Protein AF-A0A916HU58-F1 (afdb_monomer)

Nearest PDB structures (foldseek):
  4l07-assembly1_A  TM=9.566E-01  e=1.665E-15  Pseudomonas putida S16
  4l08-assembly3_F  TM=9.577E-01  e=2.779E-15  Pseudomonas putida S16
  3uao-assembly1_A  TM=9.521E-01  e=2.452E-13  Bordetella bronchiseptica
  5gle-assembly1_B  TM=9.150E-01  e=1.070E-11  Vibrio anguillarum 775
  3txy-assembly1_A-2  TM=8.806E-01  e=6.855E-10  Burkholderia thailandensis E264

Mean predicted aligned error: 3.57 Å

Foldseek 3Di:
DVQLLLLLLLLLVLCVVLVHEAEAEFAEDQDCVFPVVVCVVPVVRVCRHVVHPNRDDDVSNPDDPRYHYWYDHAQAPPPPGCVLVVCVVVVPQADEFAEDALLTNRLRNLQVCVVSVHAYEYALSNHHDPDPVSSVVSQVVCCVPRHNYHHSVVSSVVSVVVSVVVVVVVVD

Radius of gyration: 16.42 Å; Cα contacts (8 Å, |Δi|>4): 246; chains: 1; bounding box: 49×31×44 Å

Solvent-accessible surface area (backbone atoms only — not comparable to full-atom values): 9546 Å² total; per-residue (Å²): 109,69,66,22,52,54,42,44,26,53,50,47,54,46,33,56,77,61,76,44,91,51,76,49,75,38,61,36,40,86,50,84,77,63,49,44,71,60,34,69,77,41,59,77,55,70,64,18,27,57,90,34,92,66,39,61,79,66,76,79,50,63,83,54,95,82,45,44,77,41,68,27,68,58,56,29,64,57,64,92,50,57,45,63,61,50,41,58,75,69,64,60,73,60,44,80,45,62,39,66,33,28,66,45,24,34,46,41,28,43,46,50,39,34,75,68,72,24,58,31,37,35,28,53,64,21,31,42,48,97,45,68,63,51,28,55,53,36,50,52,52,36,45,73,77,43,32,48,64,42,51,66,66,60,53,48,52,52,48,54,52,55,52,54,54,50,60,55,62,76,74,110

pLDDT: mean 95.02, std 7.08, range [55.56, 98.88]

Sequence (172 aa):
MDAEVAQIARLVDAFHAAARPVVFTINAYASPAEASVFRHKLPALDSLQWGGPWAELDPRLRPGEGDITLRKTVPSAFWNTGLRSMLRRWRVDSAVVCGFTTSGCVRASAVDALQNNLPVWVVGEACGDRDVEAHRYNLRDLALKTGEVVDTAAVIAALAHTRAKRRKLEKQ

Structure (mmCIF, N/CA/C/O backbone):
data_AF-A0A916HU58-F1
#
_entry.id   AF-A0A916HU58-F1
#
loop_
_atom_site.group_PDB
_atom_site.id
_atom_site.type_symbol
_atom_site.label_atom_id
_atom_site.label_alt_id
_atom_site.label_comp_id
_atom_site.label_asym_id
_atom_site.label_entity_id
_atom_site.label_seq_id
_atom_site.pdbx_PDB_ins_code
_atom_site.Cartn_x
_atom_site.Cartn_y
_atom_site.Cartn_z
_atom_site.occupancy
_atom_site.B_iso_or_equiv
_atom_site.auth_seq_id
_atom_site.auth_comp_id
_atom_site.auth_asym_id
_atom_site.auth_atom_id
_atom_site.pdbx_PDB_model_num
ATOM 1 N N . MET A 1 1 ? 8.640 -13.523 2.230 1.00 82.00 1 MET A N 1
ATOM 2 C CA . MET A 1 1 ? 7.459 -13.098 1.452 1.00 82.00 1 MET A CA 1
ATOM 3 C C . MET A 1 1 ? 6.206 -13.876 1.840 1.00 82.00 1 MET A C 1
ATOM 5 O O . MET A 1 1 ? 5.148 -13.263 1.875 1.00 82.00 1 MET A O 1
ATOM 9 N N . ASP A 1 2 ? 6.274 -15.174 2.177 1.00 93.81 2 ASP A N 1
ATOM 10 C CA . ASP A 1 2 ? 5.081 -15.918 2.633 1.00 93.81 2 ASP A CA 1
ATOM 11 C C . ASP A 1 2 ? 4.469 -15.386 3.933 1.00 93.81 2 ASP A C 1
ATOM 13 O O . ASP A 1 2 ? 3.246 -15.309 4.042 1.00 93.81 2 ASP A O 1
ATOM 17 N N . ALA A 1 3 ? 5.303 -14.995 4.901 1.00 96.19 3 ALA A N 1
ATOM 18 C CA . ALA A 1 3 ? 4.832 -14.431 6.163 1.00 96.19 3 ALA A CA 1
ATOM 19 C C . ALA A 1 3 ? 4.056 -13.127 5.929 1.00 96.19 3 ALA A C 1
ATOM 21 O O . ALA A 1 3 ? 2.955 -12.958 6.445 1.00 96.19 3 ALA A O 1
ATOM 22 N N . GLU A 1 4 ? 4.593 -12.247 5.087 1.00 98.06 4 GLU A N 1
ATOM 23 C CA . GLU A 1 4 ? 3.982 -10.970 4.745 1.00 98.06 4 GLU A CA 1
ATOM 24 C C . GLU A 1 4 ? 2.656 -11.173 4.000 1.00 98.06 4 GLU A C 1
ATOM 26 O O . GLU A 1 4 ? 1.652 -10.569 4.368 1.00 98.06 4 GLU A O 1
ATOM 31 N N . VAL A 1 5 ? 2.602 -12.079 3.013 1.00 98.06 5 VAL A N 1
ATOM 32 C CA . VAL A 1 5 ? 1.351 -12.405 2.301 1.00 98.06 5 VAL A CA 1
ATOM 33 C C . VAL A 1 5 ? 0.296 -12.982 3.249 1.00 98.06 5 VAL A C 1
ATOM 35 O O . VAL A 1 5 ? -0.877 -12.627 3.134 1.00 98.06 5 VAL A O 1
ATOM 38 N N . ALA A 1 6 ? 0.688 -13.809 4.223 1.00 98.12 6 ALA A N 1
ATOM 39 C CA . ALA A 1 6 ? -0.237 -14.311 5.237 1.00 98.12 6 ALA A CA 1
ATOM 40 C C . ALA A 1 6 ? -0.825 -13.177 6.097 1.00 98.12 6 ALA A C 1
ATOM 42 O O . ALA A 1 6 ? -2.020 -13.194 6.396 1.00 98.12 6 ALA A O 1
ATOM 43 N N . GLN A 1 7 ? -0.029 -12.163 6.454 1.00 98.56 7 GLN A N 1
ATOM 44 C CA . GLN A 1 7 ? -0.540 -10.985 7.164 1.00 98.56 7 GLN A CA 1
ATOM 45 C C . GLN A 1 7 ? -1.462 -10.133 6.284 1.00 98.56 7 GLN A C 1
ATOM 47 O O . GLN A 1 7 ? -2.512 -9.696 6.753 1.00 98.56 7 GLN A O 1
ATOM 52 N N . ILE A 1 8 ? -1.135 -9.954 4.998 1.00 98.69 8 ILE A N 1
ATOM 53 C CA . ILE A 1 8 ? -2.013 -9.252 4.049 1.00 98.69 8 ILE A CA 1
ATOM 54 C C . ILE A 1 8 ? -3.365 -9.971 3.949 1.00 98.69 8 ILE A C 1
ATOM 56 O O . ILE A 1 8 ? -4.398 -9.317 4.056 1.00 98.69 8 ILE A O 1
ATOM 60 N N . ALA A 1 9 ? -3.387 -11.301 3.823 1.00 98.31 9 ALA A N 1
ATOM 61 C CA . ALA A 1 9 ? -4.635 -12.067 3.777 1.00 98.31 9 ALA A CA 1
ATOM 62 C C . ALA A 1 9 ? -5.491 -11.859 5.043 1.00 98.31 9 ALA A C 1
ATOM 64 O O . ALA A 1 9 ? -6.688 -11.601 4.948 1.00 98.31 9 ALA A O 1
ATOM 65 N N . ARG A 1 10 ? -4.870 -11.852 6.232 1.00 98.19 10 ARG A N 1
ATOM 66 C CA . ARG A 1 10 ? -5.571 -11.547 7.495 1.00 98.19 10 ARG A CA 1
ATOM 67 C C . ARG A 1 10 ? -6.163 -10.136 7.520 1.00 98.19 10 ARG A C 1
ATOM 69 O O . ARG A 1 10 ? -7.245 -9.942 8.074 1.00 98.19 10 ARG A O 1
ATOM 76 N N . LEU A 1 11 ? -5.461 -9.150 6.958 1.00 98.38 11 LEU A N 1
ATOM 77 C CA . LEU A 1 11 ? -5.979 -7.787 6.824 1.00 98.38 11 LEU A CA 1
ATOM 78 C C . LEU A 1 11 ? -7.176 -7.746 5.872 1.00 98.38 11 LEU A C 1
ATOM 80 O O . LEU A 1 11 ? -8.184 -7.136 6.219 1.00 98.38 11 LEU A O 1
ATOM 84 N N . VAL A 1 12 ? -7.087 -8.410 4.716 1.00 98.19 12 VAL A N 1
ATOM 85 C CA . VAL A 1 12 ? -8.187 -8.504 3.744 1.00 98.19 12 VAL A CA 1
ATOM 86 C C . VAL A 1 12 ? -9.434 -9.087 4.412 1.00 98.19 12 VAL A C 1
ATOM 88 O O . VAL A 1 12 ? -10.471 -8.421 4.439 1.00 98.19 12 VAL A O 1
ATOM 91 N N . ASP A 1 13 ? -9.306 -10.242 5.074 1.00 97.25 13 ASP A N 1
ATOM 92 C CA . ASP A 1 13 ? -10.406 -10.891 5.800 1.00 97.25 13 ASP A CA 1
ATOM 93 C C . ASP A 1 13 ? -11.036 -9.956 6.848 1.00 97.25 13 ASP A C 1
ATOM 95 O O . ASP A 1 13 ? -12.261 -9.867 6.987 1.00 97.25 13 ASP A O 1
ATOM 99 N N . ALA A 1 14 ? -10.209 -9.216 7.593 1.00 97.12 14 ALA A N 1
ATOM 100 C CA . ALA A 1 14 ? -10.684 -8.290 8.615 1.00 97.12 14 ALA A CA 1
ATOM 101 C C . ALA A 1 14 ? -11.413 -7.072 8.025 1.00 97.12 14 ALA A C 1
ATOM 103 O O . ALA A 1 14 ? -12.433 -6.638 8.574 1.00 97.12 14 ALA A O 1
ATOM 104 N N . PHE A 1 15 ? -10.924 -6.527 6.909 1.00 97.00 15 PHE A N 1
ATOM 105 C CA . PHE A 1 15 ? -11.584 -5.437 6.192 1.00 97.00 15 PHE A CA 1
ATOM 106 C C . PHE A 1 15 ? -12.928 -5.889 5.615 1.00 97.00 15 PHE A C 1
ATOM 108 O O . PHE A 1 15 ? -13.933 -5.197 5.811 1.00 97.00 15 PHE A O 1
ATOM 115 N N . HIS A 1 16 ? -12.982 -7.076 5.006 1.00 95.75 16 HIS A N 1
ATOM 116 C CA . HIS A 1 16 ? -14.223 -7.685 4.520 1.00 95.75 16 HIS A CA 1
ATOM 117 C C . HIS A 1 16 ? -15.230 -7.898 5.651 1.00 95.75 16 HIS A C 1
ATOM 119 O O . HIS A 1 16 ? -16.373 -7.448 5.557 1.00 95.75 16 HIS A O 1
ATOM 125 N N . ALA A 1 17 ? -14.805 -8.481 6.777 1.00 94.50 17 ALA A N 1
ATOM 126 C CA . ALA A 1 17 ? -15.662 -8.693 7.946 1.00 94.50 17 ALA A CA 1
ATOM 127 C C . ALA A 1 17 ? -16.193 -7.381 8.561 1.00 94.50 17 ALA A C 1
ATOM 129 O O . ALA A 1 17 ? -17.239 -7.370 9.224 1.00 94.50 17 ALA A O 1
ATOM 130 N N . ALA A 1 18 ? -15.478 -6.272 8.354 1.00 94.00 18 ALA A N 1
ATOM 131 C CA . ALA A 1 18 ? -15.862 -4.931 8.778 1.00 94.00 18 ALA A CA 1
ATOM 132 C C . ALA A 1 18 ? -16.615 -4.127 7.697 1.00 94.00 18 ALA A C 1
ATOM 134 O O . ALA A 1 18 ? -16.931 -2.959 7.946 1.00 94.00 18 ALA A O 1
ATOM 135 N N . ALA A 1 19 ? -16.914 -4.734 6.540 1.00 93.12 19 ALA A N 1
ATOM 136 C CA . ALA A 1 19 ? -17.519 -4.091 5.372 1.00 93.12 19 ALA A CA 1
ATOM 137 C C . ALA A 1 19 ? -16.779 -2.804 4.959 1.00 93.12 19 ALA A C 1
ATOM 139 O O . ALA A 1 19 ? -17.384 -1.753 4.728 1.00 93.12 19 ALA A O 1
ATOM 140 N N . ARG A 1 20 ? -15.443 -2.868 4.944 1.00 94.44 20 ARG A N 1
ATOM 141 C CA . ARG A 1 20 ? -14.562 -1.774 4.526 1.00 94.44 20 ARG A CA 1
ATOM 142 C C . ARG A 1 20 ? -13.971 -2.064 3.149 1.00 94.44 20 ARG A C 1
ATOM 144 O O . ARG A 1 20 ? -13.693 -3.223 2.858 1.00 94.44 20 ARG A O 1
ATOM 151 N N . PRO A 1 21 ? -13.789 -1.030 2.309 1.00 95.88 21 PRO A N 1
ATOM 152 C CA . PRO A 1 21 ? -13.270 -1.223 0.964 1.00 95.88 21 PRO A CA 1
ATOM 153 C C . PRO A 1 21 ? -11.823 -1.721 1.007 1.00 95.88 21 PRO A C 1
ATOM 155 O O . PRO A 1 21 ? -11.013 -1.195 1.772 1.00 95.88 21 PRO A O 1
ATOM 158 N N . VAL A 1 22 ? -11.503 -2.686 0.145 1.00 98.06 22 VAL A N 1
ATOM 159 C CA . VAL A 1 22 ? -10.138 -3.150 -0.124 1.00 98.06 22 VAL A CA 1
ATOM 160 C C . VAL A 1 22 ? -9.801 -2.831 -1.578 1.00 98.06 22 VAL A C 1
ATOM 162 O O . VAL A 1 22 ? -10.604 -3.044 -2.489 1.00 98.06 22 VAL A O 1
ATOM 165 N N . VAL A 1 23 ? -8.607 -2.280 -1.794 1.00 98.38 23 VAL A N 1
ATOM 166 C CA . VAL A 1 23 ? -8.075 -2.020 -3.133 1.00 98.38 23 VAL A CA 1
ATOM 167 C C . VAL A 1 23 ? -6.738 -2.722 -3.275 1.00 98.38 23 VAL A C 1
ATOM 169 O O . VAL A 1 23 ? -5.784 -2.417 -2.561 1.00 98.38 23 VAL A O 1
ATOM 172 N N . PHE A 1 24 ? -6.662 -3.626 -4.240 1.00 98.44 24 PHE A N 1
ATOM 173 C CA . PHE A 1 24 ? -5.425 -4.241 -4.683 1.00 98.44 24 PHE A CA 1
ATOM 174 C C . PHE A 1 24 ? -4.802 -3.425 -5.807 1.00 98.44 24 PHE A C 1
ATOM 176 O O . PHE A 1 24 ? -5.492 -2.746 -6.572 1.00 98.44 24 PHE A O 1
ATOM 183 N N . THR A 1 25 ? -3.481 -3.520 -5.949 1.00 98.00 25 THR A N 1
ATOM 184 C CA . THR A 1 25 ? -2.793 -2.956 -7.110 1.00 98.00 25 THR A CA 1
ATOM 185 C C . THR A 1 25 ? -1.866 -3.971 -7.742 1.00 98.00 25 THR A C 1
ATOM 187 O O . THR A 1 25 ? -1.188 -4.717 -7.041 1.00 98.00 25 THR A O 1
ATOM 190 N N . ILE A 1 26 ? -1.816 -3.957 -9.069 1.00 97.19 26 ILE A N 1
ATOM 191 C CA . ILE A 1 26 ? -0.900 -4.759 -9.869 1.00 97.19 26 ILE A CA 1
ATOM 192 C C . ILE A 1 26 ? -0.082 -3.799 -10.713 1.00 97.19 26 ILE A C 1
ATOM 194 O O . ILE A 1 26 ? -0.621 -2.968 -11.447 1.00 97.19 26 ILE A O 1
ATOM 198 N N . ASN A 1 27 ? 1.237 -3.901 -10.600 1.00 96.88 27 ASN A N 1
ATOM 199 C CA . ASN A 1 27 ? 2.129 -3.150 -11.459 1.00 96.88 27 ASN A CA 1
ATOM 200 C C . ASN A 1 27 ? 2.316 -3.928 -12.766 1.00 96.88 27 ASN A C 1
ATOM 202 O O . ASN A 1 27 ? 2.873 -5.017 -12.717 1.00 96.88 27 ASN A O 1
ATOM 206 N N . ALA A 1 28 ? 1.836 -3.410 -13.899 1.00 97.38 28 ALA A N 1
ATOM 207 C CA . ALA A 1 28 ? 1.875 -4.146 -15.163 1.00 97.38 28 ALA A CA 1
ATOM 208 C C . ALA A 1 28 ? 1.880 -3.249 -16.408 1.00 97.38 28 ALA A C 1
ATOM 210 O O . ALA A 1 28 ? 1.265 -2.176 -16.433 1.00 97.38 28 ALA A O 1
ATOM 211 N N . TYR A 1 29 ? 2.524 -3.724 -17.472 1.00 97.69 29 TYR A N 1
ATOM 212 C CA . TYR A 1 29 ? 2.866 -2.951 -18.667 1.00 97.69 29 TYR A CA 1
ATOM 213 C C . TYR A 1 29 ? 2.279 -3.577 -19.932 1.00 97.69 29 TYR A C 1
ATOM 215 O O . TYR A 1 29 ? 2.497 -4.750 -20.219 1.00 97.69 29 TYR A O 1
ATOM 223 N N . ALA A 1 30 ? 1.531 -2.783 -20.689 1.00 96.38 30 ALA A N 1
ATOM 224 C CA . ALA A 1 30 ? 0.899 -3.163 -21.946 1.00 96.38 30 ALA A CA 1
ATOM 225 C C . ALA A 1 30 ? 1.756 -2.794 -23.167 1.00 96.38 30 ALA A C 1
ATOM 227 O O . ALA A 1 30 ? 1.518 -3.306 -24.257 1.00 96.38 30 ALA A O 1
ATOM 228 N N . SER A 1 31 ? 2.745 -1.903 -23.015 1.00 96.12 31 SER A N 1
ATOM 229 C CA . SER A 1 31 ? 3.666 -1.568 -24.106 1.00 96.12 31 SER A CA 1
ATOM 230 C C . SER A 1 31 ? 5.062 -1.149 -23.625 1.00 96.12 31 SER A C 1
ATOM 232 O O . SER A 1 31 ? 5.209 -0.652 -22.504 1.00 96.12 31 SER A O 1
ATOM 234 N N . PRO A 1 32 ? 6.091 -1.243 -24.493 1.00 92.94 32 PRO A N 1
ATOM 235 C CA . PRO A 1 32 ? 7.440 -0.762 -24.197 1.00 92.94 32 PRO A CA 1
ATOM 236 C C . PRO A 1 32 ? 7.549 0.745 -23.909 1.00 92.94 32 PRO A C 1
ATOM 238 O O . PRO A 1 32 ? 8.556 1.172 -23.347 1.00 92.94 32 PRO A O 1
ATOM 241 N N . ALA A 1 33 ? 6.545 1.553 -24.260 1.00 95.19 33 ALA A N 1
ATOM 242 C CA . ALA A 1 33 ? 6.554 2.992 -23.999 1.00 95.19 33 ALA A CA 1
ATOM 243 C C . ALA A 1 33 ? 6.176 3.340 -22.546 1.00 95.19 33 ALA A C 1
ATOM 245 O O . ALA A 1 33 ? 6.555 4.395 -22.037 1.00 95.19 33 ALA A O 1
ATOM 246 N N . GLU A 1 34 ? 5.448 2.465 -21.849 1.00 96.69 34 GLU A N 1
ATOM 247 C CA . GLU A 1 34 ? 4.965 2.759 -20.501 1.00 96.69 34 GLU A CA 1
ATOM 248 C C . GLU A 1 34 ? 6.089 2.696 -19.467 1.00 96.69 34 GLU A C 1
ATOM 250 O O . GLU A 1 34 ? 6.852 1.726 -19.405 1.00 96.69 34 GLU A O 1
ATOM 255 N N . ALA A 1 35 ? 6.158 3.743 -18.637 1.00 96.50 35 ALA A N 1
ATOM 256 C CA . ALA A 1 35 ? 7.132 3.909 -17.560 1.00 96.50 35 ALA A CA 1
ATOM 257 C C . ALA A 1 35 ? 8.581 3.606 -17.987 1.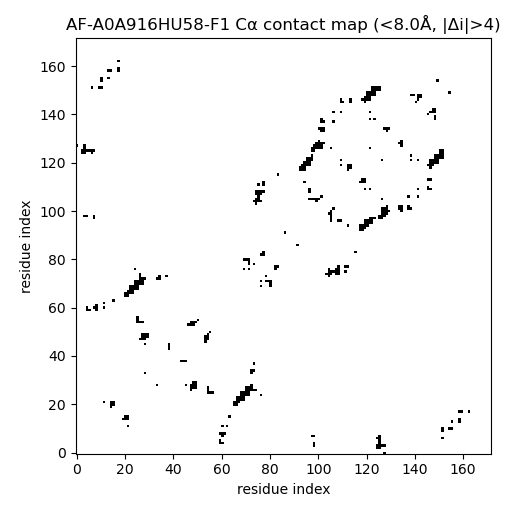00 96.50 35 ALA A C 1
ATOM 259 O O . ALA A 1 35 ? 9.349 3.035 -17.212 1.00 96.50 35 ALA A O 1
ATOM 260 N N . SER A 1 36 ? 8.956 3.988 -19.213 1.00 96.31 36 SER A N 1
ATOM 261 C CA . SER A 1 36 ? 10.257 3.669 -19.815 1.00 96.31 36 SER A CA 1
ATOM 262 C C . SER A 1 36 ? 11.440 4.050 -18.920 1.00 96.31 36 SER A C 1
ATOM 264 O O . SER A 1 36 ? 12.360 3.259 -18.759 1.00 96.31 36 SER A O 1
ATOM 266 N N . VAL A 1 37 ? 11.385 5.206 -18.251 1.00 97.50 37 VAL A N 1
ATOM 267 C CA . VAL A 1 37 ? 12.425 5.648 -17.303 1.00 97.50 37 VAL A CA 1
ATOM 268 C C . VAL A 1 37 ? 12.516 4.725 -16.083 1.00 97.50 37 VAL A C 1
ATOM 270 O O . VAL A 1 37 ? 13.610 4.345 -15.666 1.00 97.50 37 VAL A O 1
ATOM 273 N N . PHE A 1 38 ? 11.374 4.333 -15.513 1.00 97.19 38 PHE A N 1
ATOM 274 C CA . PHE A 1 38 ? 11.344 3.456 -14.34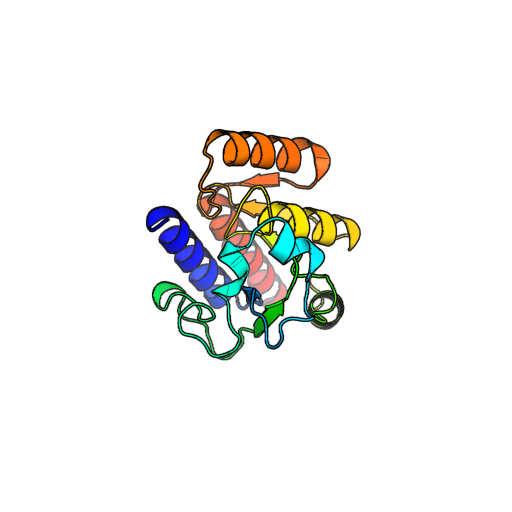2 1.00 97.19 38 PHE A CA 1
ATOM 275 C C . PHE A 1 38 ? 11.843 2.051 -14.691 1.00 97.19 38 PHE A C 1
ATOM 277 O O . PHE A 1 38 ? 12.669 1.495 -13.968 1.00 97.19 38 PHE A O 1
ATOM 284 N N . ARG A 1 39 ? 11.411 1.512 -15.837 1.00 96.94 39 ARG A N 1
ATOM 285 C CA . ARG A 1 39 ? 11.847 0.198 -16.324 1.00 96.94 39 ARG A CA 1
ATOM 286 C C . ARG A 1 39 ? 13.295 0.194 -16.800 1.00 96.94 39 ARG A C 1
ATOM 288 O O . ARG A 1 39 ? 13.997 -0.773 -16.554 1.00 96.94 39 ARG A O 1
ATOM 295 N N . HIS A 1 40 ? 13.805 1.300 -17.337 1.00 97.00 40 HIS A N 1
ATOM 296 C CA . HIS A 1 40 ? 15.236 1.441 -17.609 1.00 97.00 40 HIS A CA 1
ATOM 297 C C . HIS A 1 40 ? 16.070 1.354 -16.321 1.00 97.00 40 HIS A C 1
ATOM 299 O O . HIS A 1 40 ? 17.115 0.708 -16.297 1.00 97.00 40 HIS A O 1
ATOM 305 N N . LYS A 1 41 ? 15.597 1.963 -15.223 1.00 97.00 41 LYS A N 1
ATOM 306 C CA . LYS A 1 41 ? 16.279 1.879 -13.923 1.00 97.00 41 LYS A CA 1
ATOM 307 C C . LYS A 1 41 ? 16.142 0.503 -13.264 1.00 97.00 41 LYS A C 1
ATOM 309 O O . LYS A 1 41 ? 17.043 0.101 -12.528 1.00 97.00 41 LYS A O 1
ATOM 314 N N . LEU A 1 42 ? 15.035 -0.198 -13.503 1.00 95.31 42 LEU A N 1
ATOM 315 C CA . LEU A 1 42 ? 14.763 -1.527 -12.959 1.00 95.31 42 LEU A CA 1
ATOM 316 C C . LEU A 1 42 ? 14.229 -2.475 -14.056 1.00 95.31 42 LEU A C 1
ATOM 318 O O . LEU A 1 42 ? 13.025 -2.733 -14.097 1.00 95.31 42 LEU A O 1
ATOM 322 N N . PRO A 1 43 ? 15.109 -3.040 -14.909 1.00 95.12 43 PRO A N 1
ATOM 323 C CA . PRO A 1 43 ? 14.701 -3.845 -16.071 1.00 95.12 43 PRO A CA 1
ATOM 324 C C . PRO A 1 43 ? 13.892 -5.099 -15.733 1.00 95.12 43 PRO A C 1
ATOM 326 O O . PRO A 1 43 ? 13.117 -5.581 -16.549 1.00 95.12 43 PRO A O 1
ATOM 329 N N . ALA A 1 44 ? 13.996 -5.608 -14.500 1.00 94.12 44 ALA A N 1
ATOM 330 C CA . ALA A 1 44 ? 13.174 -6.725 -14.027 1.00 94.12 44 ALA A CA 1
ATOM 331 C C . ALA A 1 44 ? 11.658 -6.463 -14.164 1.00 94.12 44 ALA A C 1
ATOM 333 O O . ALA A 1 44 ? 10.879 -7.407 -14.284 1.00 94.12 44 ALA A O 1
ATOM 334 N N . LEU A 1 45 ? 11.237 -5.194 -14.187 1.00 96.00 45 LEU A N 1
ATOM 335 C CA . LEU A 1 45 ? 9.846 -4.794 -14.404 1.00 96.00 45 LEU A CA 1
ATOM 336 C C . LEU A 1 45 ? 9.311 -5.161 -15.797 1.00 96.00 45 LEU A C 1
ATOM 338 O O . LEU A 1 45 ? 8.097 -5.238 -15.959 1.00 96.00 45 LEU A O 1
ATOM 342 N N . ASP A 1 46 ? 10.177 -5.432 -16.777 1.00 94.81 46 ASP A N 1
ATOM 343 C CA . ASP A 1 46 ? 9.773 -5.849 -18.128 1.00 94.81 46 ASP A CA 1
ATOM 344 C C . ASP A 1 46 ? 9.072 -7.217 -18.143 1.00 94.81 46 ASP A C 1
ATOM 346 O O . ASP A 1 46 ? 8.326 -7.522 -19.073 1.00 94.81 46 ASP A O 1
ATOM 350 N N . SER A 1 47 ? 9.258 -8.020 -17.088 1.00 95.12 47 SER A N 1
ATOM 351 C CA . SER A 1 47 ? 8.542 -9.286 -16.881 1.00 95.12 47 SER A CA 1
ATOM 352 C C . SER A 1 47 ? 7.073 -9.104 -16.475 1.00 95.12 47 SER A C 1
ATOM 354 O O . SER A 1 47 ? 6.271 -10.024 -16.639 1.00 95.12 47 SER A O 1
ATOM 356 N N . LEU A 1 48 ? 6.694 -7.919 -15.982 1.00 96.38 48 LEU A N 1
ATOM 357 C CA . LEU A 1 48 ? 5.345 -7.607 -15.505 1.00 96.38 48 LEU A CA 1
ATOM 358 C C . LEU A 1 48 ? 4.437 -7.190 -16.669 1.00 96.38 48 LEU A C 1
ATOM 360 O O . LEU A 1 48 ? 3.912 -6.077 -16.718 1.00 96.38 48 LEU A O 1
ATOM 364 N N . GLN A 1 49 ? 4.291 -8.068 -17.656 1.00 96.12 49 GLN A N 1
ATOM 365 C CA . GLN A 1 49 ? 3.454 -7.817 -18.826 1.00 96.12 49 GLN A CA 1
ATOM 366 C C . GLN A 1 49 ? 1.970 -7.866 -18.453 1.00 96.12 49 GLN A C 1
ATOM 368 O O . GLN A 1 49 ? 1.539 -8.727 -17.688 1.00 96.12 49 GLN A O 1
ATOM 373 N N . TRP A 1 50 ? 1.172 -6.949 -18.996 1.00 95.12 50 TRP A N 1
ATOM 374 C CA . TRP A 1 50 ? -0.273 -6.944 -18.780 1.00 95.12 50 TRP A CA 1
ATOM 375 C C . TRP A 1 50 ? -0.916 -8.218 -19.341 1.00 95.12 50 TRP A C 1
ATOM 377 O O . TRP A 1 50 ? -0.728 -8.539 -20.512 1.00 95.12 50 TRP A O 1
ATOM 387 N N . GLY A 1 51 ? -1.665 -8.936 -18.497 1.00 90.88 51 GLY A N 1
ATOM 388 C CA . GLY A 1 51 ? -2.223 -10.254 -18.824 1.00 90.88 51 GLY A CA 1
ATOM 389 C C . GLY A 1 51 ? -1.206 -11.402 -18.783 1.00 90.88 51 GLY A C 1
ATOM 390 O O . GLY A 1 51 ? -1.547 -12.523 -19.147 1.00 90.88 51 GLY A O 1
ATOM 391 N N . GLY A 1 52 ? 0.036 -11.136 -18.370 1.00 92.69 52 GLY A N 1
ATOM 392 C CA . GLY A 1 52 ? 1.047 -12.161 -18.138 1.00 92.69 52 GLY A CA 1
ATOM 393 C C . GLY A 1 52 ? 0.937 -12.788 -16.742 1.00 92.69 52 GLY A C 1
ATOM 394 O O . GLY A 1 52 ? 0.346 -12.193 -15.840 1.00 92.69 52 GLY A O 1
ATOM 395 N N . PRO A 1 53 ? 1.588 -13.942 -16.516 1.00 92.00 53 PRO A N 1
ATOM 396 C CA . PRO A 1 53 ? 1.472 -14.708 -15.268 1.00 92.00 53 PRO A CA 1
ATOM 397 C C . PRO A 1 53 ? 2.028 -13.978 -14.034 1.00 92.00 53 PRO A C 1
ATOM 399 O O . PRO A 1 53 ? 1.700 -14.318 -12.904 1.00 92.00 53 PRO A O 1
ATOM 402 N N . TRP A 1 54 ? 2.873 -12.963 -14.235 1.00 91.94 54 TRP A N 1
ATOM 403 C CA . TRP A 1 54 ? 3.447 -12.143 -13.162 1.00 91.94 54 TRP A CA 1
ATOM 404 C C . TRP A 1 54 ? 2.625 -10.885 -12.849 1.00 91.94 54 TRP A C 1
ATOM 406 O O . TRP A 1 54 ? 3.010 -10.094 -11.990 1.00 91.94 54 TRP A O 1
ATOM 416 N N . ALA A 1 55 ? 1.508 -10.683 -13.554 1.00 93.44 55 ALA A N 1
ATOM 417 C CA . ALA A 1 55 ? 0.582 -9.570 -13.377 1.00 93.44 55 ALA A CA 1
ATOM 418 C C . ALA A 1 55 ? -0.759 -10.038 -12.784 1.00 93.44 55 ALA A C 1
ATOM 420 O O . ALA A 1 55 ? -1.811 -9.483 -13.101 1.00 93.44 55 ALA A O 1
ATOM 421 N N . GLU A 1 56 ? -0.712 -11.048 -11.917 1.00 92.75 56 GLU A N 1
ATOM 422 C CA . GLU A 1 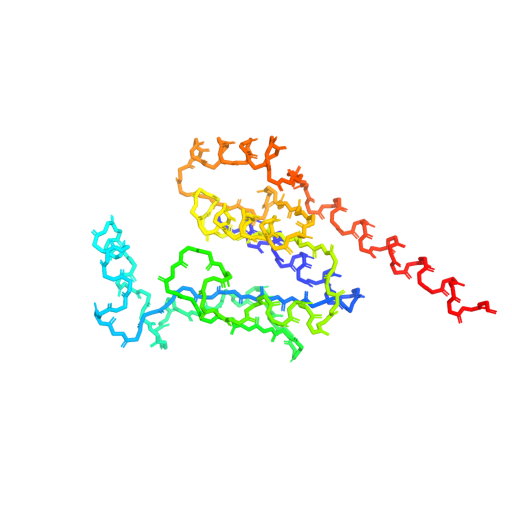56 ? -1.859 -11.583 -11.185 1.00 92.75 56 GLU A CA 1
ATOM 423 C C . GLU A 1 56 ? -1.667 -11.402 -9.675 1.00 92.75 56 GLU A C 1
ATOM 425 O O . GLU A 1 56 ? -0.545 -11.279 -9.177 1.00 92.75 56 GLU A O 1
ATOM 430 N N . LEU A 1 57 ? -2.775 -11.351 -8.934 1.00 94.75 57 LEU A N 1
ATOM 431 C CA . LEU A 1 57 ? -2.723 -11.349 -7.474 1.00 94.75 57 LEU A CA 1
ATOM 432 C C . LEU A 1 57 ? -2.396 -12.744 -6.958 1.00 94.75 57 LEU A C 1
ATOM 434 O O . LEU A 1 57 ? -2.834 -13.747 -7.516 1.00 94.75 57 LEU A O 1
ATOM 438 N N . ASP A 1 58 ? -1.686 -12.796 -5.834 1.00 94.94 58 ASP A N 1
ATOM 439 C CA . ASP A 1 58 ? -1.470 -14.055 -5.134 1.00 94.94 58 ASP A CA 1
ATOM 440 C C . ASP A 1 58 ? -2.832 -14.648 -4.710 1.00 94.94 58 ASP A C 1
ATOM 442 O O . ASP A 1 58 ? -3.618 -13.962 -4.042 1.00 94.94 58 ASP A O 1
ATOM 446 N N . PRO A 1 59 ? -3.138 -15.911 -5.064 1.00 94.69 59 PRO A N 1
ATOM 447 C CA . PRO A 1 59 ? -4.444 -16.516 -4.806 1.00 94.69 59 PRO A CA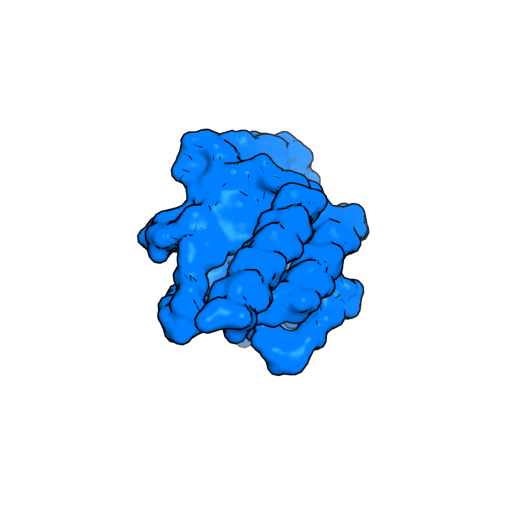 1
ATOM 448 C C . PRO A 1 59 ? -4.779 -16.612 -3.311 1.00 94.69 59 PRO A C 1
ATOM 450 O O . PRO A 1 59 ? -5.952 -16.719 -2.945 1.00 94.69 59 PRO A O 1
ATOM 453 N N . ARG A 1 60 ? -3.778 -16.536 -2.422 1.00 96.19 60 ARG A N 1
ATOM 454 C CA . ARG A 1 60 ? -3.984 -16.505 -0.967 1.00 96.19 60 ARG A CA 1
ATOM 455 C C . ARG A 1 60 ? -4.710 -15.245 -0.499 1.00 96.19 60 ARG A C 1
ATOM 457 O O . ARG A 1 60 ? -5.310 -15.290 0.569 1.00 96.19 60 ARG A O 1
ATOM 464 N N . LEU A 1 61 ? -4.686 -14.162 -1.280 1.00 96.25 61 LEU A N 1
ATOM 465 C CA . LEU A 1 61 ? -5.344 -12.898 -0.936 1.00 96.25 61 LEU A CA 1
ATOM 466 C C . LEU A 1 61 ? -6.865 -12.932 -1.112 1.00 96.25 61 LEU A C 1
ATOM 468 O O . LEU A 1 61 ? -7.536 -12.085 -0.541 1.00 96.25 61 LEU A O 1
ATOM 472 N N . ARG A 1 62 ? -7.394 -13.895 -1.883 1.00 93.19 62 ARG A N 1
ATOM 473 C CA . ARG A 1 62 ? -8.836 -14.158 -2.059 1.00 93.19 62 ARG A CA 1
ATOM 474 C C . ARG A 1 62 ? -9.691 -12.883 -2.246 1.00 93.19 62 ARG A C 1
ATOM 476 O O . ARG A 1 62 ? -10.559 -12.623 -1.413 1.00 93.19 62 ARG A O 1
ATOM 483 N N . PRO A 1 63 ? -9.475 -12.094 -3.318 1.00 93.31 63 PRO A N 1
ATOM 484 C CA . PRO A 1 63 ? -10.280 -10.901 -3.576 1.00 93.31 63 PRO A CA 1
ATOM 485 C C . PRO A 1 63 ? -11.783 -11.218 -3.589 1.00 93.31 63 PRO A C 1
ATOM 487 O O . PRO A 1 63 ? -12.213 -12.183 -4.224 1.00 93.31 63 PRO A O 1
ATOM 490 N N . GLY A 1 64 ? -12.570 -10.412 -2.881 1.00 90.62 64 GLY A N 1
ATOM 491 C CA . GLY A 1 64 ? -14.026 -10.503 -2.828 1.00 90.62 64 GLY A CA 1
ATOM 492 C C . GLY A 1 64 ? -14.716 -9.726 -3.953 1.00 90.62 64 GLY A C 1
ATOM 493 O O . GLY A 1 64 ? -14.105 -8.918 -4.645 1.00 90.62 64 GLY A O 1
ATOM 494 N N . GLU A 1 65 ? -16.028 -9.924 -4.104 1.00 86.69 65 GLU A N 1
ATOM 495 C CA . GLU A 1 65 ? -16.845 -9.296 -5.162 1.00 86.69 65 GLU A CA 1
ATOM 496 C C . GLU A 1 65 ? -16.842 -7.753 -5.112 1.00 86.69 65 GLU A C 1
ATOM 498 O O . GLU A 1 65 ? -16.997 -7.089 -6.134 1.00 86.69 65 GLU A O 1
ATOM 503 N N . GLY A 1 66 ? -16.640 -7.170 -3.926 1.00 87.88 66 GLY A N 1
ATOM 504 C CA . GLY A 1 6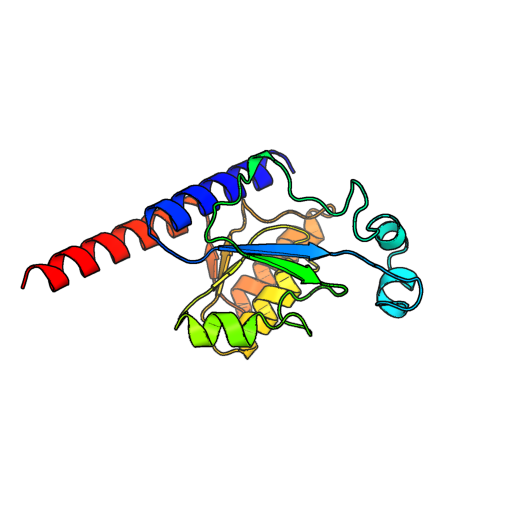6 ? -16.572 -5.719 -3.725 1.00 87.88 66 GLY A CA 1
ATOM 505 C C . GLY A 1 66 ? -15.173 -5.112 -3.857 1.00 87.88 66 GLY A C 1
ATOM 506 O O . GLY A 1 66 ? -15.043 -3.889 -3.752 1.00 87.88 66 GLY A O 1
ATOM 507 N N . ASP A 1 67 ? -14.139 -5.930 -4.054 1.00 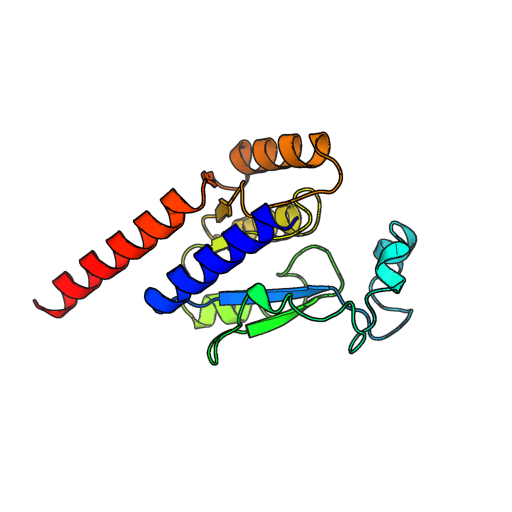96.06 67 ASP A N 1
ATOM 508 C CA . ASP A 1 67 ? -12.761 -5.453 -4.105 1.00 96.06 67 ASP A CA 1
ATOM 509 C C . ASP A 1 67 ? -12.413 -4.903 -5.484 1.00 96.06 67 ASP A C 1
ATOM 511 O O . ASP A 1 67 ? -12.874 -5.385 -6.519 1.00 96.06 67 ASP A O 1
ATOM 515 N N . ILE A 1 68 ? -11.538 -3.899 -5.508 1.00 96.25 68 ILE A N 1
ATOM 516 C CA . ILE A 1 68 ? -11.034 -3.337 -6.761 1.00 96.25 68 ILE A CA 1
ATOM 517 C C . ILE A 1 68 ? -9.580 -3.731 -6.947 1.00 96.25 68 ILE A C 1
ATOM 519 O O . ILE A 1 68 ? -8.756 -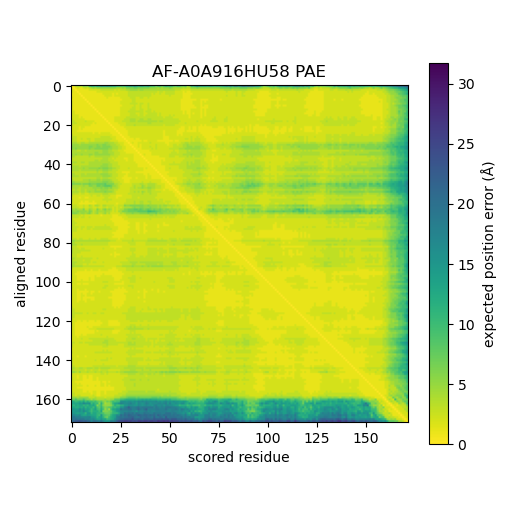3.515 -6.066 1.00 96.25 68 ILE A O 1
ATOM 523 N N . THR A 1 69 ? -9.248 -4.231 -8.135 1.00 96.69 69 THR A N 1
ATOM 524 C CA . THR A 1 69 ? -7.860 -4.432 -8.555 1.00 96.69 69 THR A CA 1
ATOM 525 C C . THR A 1 69 ? -7.475 -3.367 -9.571 1.00 96.69 69 THR A C 1
ATOM 527 O O . THR A 1 69 ? -8.004 -3.328 -10.680 1.00 96.69 69 THR A O 1
ATOM 530 N N . LEU A 1 70 ? -6.553 -2.482 -9.191 1.00 97.06 70 LEU A N 1
ATOM 531 C CA . LEU A 1 70 ? -6.064 -1.407 -10.047 1.00 97.06 70 LEU A CA 1
ATOM 532 C C . LEU A 1 70 ? -4.756 -1.795 -10.726 1.00 97.06 70 LEU A C 1
ATOM 534 O O . LEU A 1 70 ? -3.771 -2.143 -10.075 1.00 97.06 70 LEU A O 1
ATOM 538 N N . ARG A 1 71 ? -4.708 -1.628 -12.043 1.00 97.19 71 ARG A N 1
ATOM 539 C CA . ARG A 1 71 ? -3.447 -1.625 -12.778 1.00 97.19 71 ARG A CA 1
ATOM 540 C C . ARG A 1 71 ? -2.726 -0.296 -12.548 1.00 97.19 71 ARG A C 1
ATOM 542 O O . ARG A 1 71 ? -3.317 0.768 -12.717 1.00 97.19 71 ARG A O 1
ATOM 549 N N . LYS A 1 72 ? -1.434 -0.352 -12.235 1.00 97.88 72 LYS A N 1
ATOM 550 C CA . LYS A 1 72 ? -0.535 0.809 -12.198 1.00 97.88 72 LYS A CA 1
ATOM 551 C C . LYS A 1 72 ? 0.746 0.529 -12.982 1.00 97.88 72 LYS A C 1
ATOM 553 O O . LYS A 1 72 ? 1.087 -0.622 -13.236 1.00 97.88 72 LYS A O 1
ATOM 558 N N . THR A 1 73 ? 1.452 1.582 -13.373 1.00 97.56 73 THR A N 1
ATOM 559 C CA . THR A 1 73 ? 2.710 1.488 -14.144 1.00 97.56 73 THR A CA 1
ATOM 560 C C . THR A 1 73 ? 3.906 2.093 -13.405 1.00 97.56 73 THR A C 1
ATOM 562 O O . THR A 1 73 ? 5.055 1.928 -13.818 1.00 97.56 73 THR A O 1
ATOM 565 N N . VAL A 1 74 ? 3.654 2.785 -12.294 1.00 97.88 74 VAL A N 1
ATOM 566 C CA . VAL A 1 74 ? 4.654 3.472 -11.468 1.00 97.88 74 VAL A CA 1
ATOM 567 C C . VAL A 1 74 ? 4.475 3.090 -9.990 1.00 97.88 74 VAL A C 1
ATOM 569 O O . VAL A 1 74 ? 3.505 2.403 -9.648 1.00 97.88 74 VAL A O 1
ATOM 572 N N . PRO A 1 75 ? 5.397 3.485 -9.086 1.00 98.44 75 PRO A N 1
ATOM 573 C CA . PRO A 1 75 ? 5.360 3.031 -7.699 1.00 98.44 75 PRO A CA 1
ATOM 574 C C . PRO A 1 75 ? 4.051 3.331 -6.961 1.00 98.44 75 PRO A C 1
ATOM 576 O O . PRO A 1 75 ? 3.449 2.396 -6.431 1.00 98.44 75 PRO A O 1
ATOM 579 N N . SER A 1 76 ? 3.594 4.586 -6.956 1.00 98.62 76 SER A N 1
ATOM 580 C CA . SER A 1 76 ? 2.393 4.984 -6.215 1.00 98.62 76 SER A CA 1
ATOM 581 C C . SER A 1 76 ? 1.109 4.439 -6.840 1.00 98.62 76 SER A C 1
ATOM 583 O O . SER A 1 76 ? 0.878 4.566 -8.043 1.00 98.62 76 SER A O 1
ATOM 585 N N . ALA A 1 77 ? 0.235 3.903 -5.989 1.00 98.50 77 ALA A N 1
ATOM 586 C CA . ALA A 1 77 ? -1.120 3.495 -6.334 1.00 98.50 77 ALA A CA 1
ATOM 587 C C . ALA A 1 77 ? -2.040 4.663 -6.724 1.00 98.50 77 ALA A C 1
ATOM 589 O O . ALA A 1 77 ? -3.088 4.424 -7.315 1.00 98.50 77 ALA A O 1
ATOM 590 N N . PHE A 1 78 ? -1.685 5.910 -6.399 1.00 98.50 78 PHE A N 1
ATOM 591 C CA . PHE A 1 78 ? -2.508 7.091 -6.683 1.00 98.50 78 PHE A CA 1
ATOM 592 C C . PHE A 1 78 ? -2.245 7.689 -8.066 1.00 98.50 78 PHE A C 1
ATOM 594 O O . PHE A 1 78 ? -3.110 8.379 -8.614 1.00 98.50 78 PHE A O 1
ATOM 601 N N . TRP A 1 79 ? -1.070 7.430 -8.643 1.00 97.75 79 TRP A N 1
ATOM 602 C CA . TRP A 1 79 ? -0.659 8.053 -9.893 1.00 97.75 79 TRP A CA 1
ATOM 603 C C . TRP A 1 79 ? -1.424 7.484 -11.090 1.00 97.75 79 TRP A C 1
ATOM 605 O O . TRP A 1 79 ? -1.172 6.366 -11.535 1.00 97.75 79 TRP A O 1
ATOM 615 N N . ASN A 1 80 ? -2.330 8.291 -11.642 1.00 95.75 80 ASN A N 1
ATOM 616 C CA . ASN A 1 80 ? -3.083 7.990 -12.862 1.00 95.75 80 ASN A CA 1
ATOM 617 C C . ASN A 1 80 ? -3.899 6.673 -12.821 1.00 95.75 80 ASN A C 1
ATOM 619 O O . ASN A 1 80 ? -4.061 6.010 -13.840 1.00 95.75 80 ASN A O 1
ATOM 623 N N . THR A 1 81 ? -4.420 6.288 -11.650 1.00 97.12 81 THR A N 1
ATOM 624 C CA . THR A 1 81 ? -5.232 5.060 -11.463 1.00 97.12 81 THR A CA 1
ATOM 625 C C . THR A 1 81 ? -6.706 5.330 -11.141 1.00 97.12 81 THR A C 1
ATOM 627 O O . THR A 1 81 ? -7.521 4.413 -11.097 1.00 97.12 81 THR A O 1
ATOM 630 N N . GLY A 1 82 ? -7.060 6.584 -10.839 1.00 96.88 82 GLY A N 1
ATOM 631 C CA . GLY A 1 82 ? -8.387 6.956 -10.340 1.00 96.88 82 GLY A CA 1
ATOM 632 C C . GLY A 1 82 ? -8.628 6.656 -8.853 1.00 96.88 82 GLY A C 1
ATOM 633 O O . GLY A 1 82 ? -9.682 7.042 -8.342 1.00 96.88 82 GLY A O 1
ATOM 634 N N . LEU A 1 83 ? -7.664 6.056 -8.135 1.00 98.25 83 LEU A N 1
ATOM 635 C CA . LEU A 1 83 ? -7.801 5.673 -6.721 1.00 98.25 83 LEU A CA 1
ATOM 636 C C . LEU A 1 83 ? -8.305 6.827 -5.844 1.00 98.25 83 LEU A C 1
ATOM 638 O O . LEU A 1 83 ? -9.273 6.671 -5.104 1.00 98.25 83 LEU A O 1
ATOM 642 N N . ARG A 1 84 ? -7.719 8.022 -5.988 1.00 97.38 84 ARG A N 1
ATOM 643 C CA . ARG A 1 84 ? -8.145 9.232 -5.262 1.00 97.38 84 ARG A CA 1
ATOM 644 C C . ARG A 1 84 ? -9.646 9.502 -5.398 1.00 97.38 84 ARG A C 1
ATOM 646 O O . ARG A 1 84 ? -10.321 9.800 -4.413 1.00 97.38 84 ARG A O 1
ATOM 653 N N . SER A 1 85 ? -10.171 9.418 -6.616 1.00 97.25 85 SER A N 1
ATOM 654 C CA . SER A 1 85 ? -11.585 9.674 -6.890 1.00 97.25 85 SER A CA 1
ATOM 655 C C . SER A 1 85 ? -12.475 8.608 -6.252 1.00 97.25 85 SER A C 1
ATOM 657 O O . SER A 1 85 ? -13.522 8.948 -5.699 1.00 97.25 85 SER A O 1
ATOM 659 N N . MET A 1 86 ? -12.041 7.343 -6.271 1.00 97.12 86 MET A N 1
ATOM 660 C CA . MET A 1 86 ? -12.756 6.233 -5.631 1.00 97.12 86 MET A CA 1
ATOM 661 C C . MET A 1 86 ? -12.830 6.424 -4.115 1.00 97.12 86 MET A C 1
ATOM 663 O O . MET A 1 86 ? -13.928 6.441 -3.562 1.00 97.12 86 MET A O 1
ATOM 667 N N . LEU A 1 87 ? -11.692 6.682 -3.458 1.00 96.75 87 LEU A N 1
ATOM 668 C CA . LEU A 1 87 ? -11.631 6.895 -2.008 1.00 96.75 87 LEU A CA 1
ATOM 669 C C . LEU A 1 87 ? -12.536 8.054 -1.564 1.00 96.75 87 LEU A C 1
ATOM 671 O O . LEU A 1 87 ? -13.290 7.917 -0.600 1.00 96.75 87 LEU A O 1
ATOM 675 N N . ARG A 1 88 ? -12.551 9.167 -2.315 1.00 96.31 88 ARG A N 1
ATOM 676 C CA . ARG A 1 88 ? -13.468 10.289 -2.045 1.00 96.31 88 ARG A CA 1
ATOM 677 C C . ARG A 1 88 ? -14.935 9.900 -2.207 1.00 96.31 88 ARG A C 1
ATOM 679 O O . ARG A 1 88 ? -15.754 10.275 -1.371 1.00 96.31 88 ARG A O 1
ATOM 686 N N . ARG A 1 89 ? -15.281 9.159 -3.265 1.00 96.69 89 ARG A N 1
ATOM 687 C CA . ARG A 1 89 ? -16.656 8.688 -3.500 1.00 96.69 89 ARG A CA 1
ATOM 688 C C . ARG A 1 89 ? -17.130 7.771 -2.372 1.00 96.69 89 ARG A C 1
ATOM 690 O O . ARG A 1 89 ? -18.274 7.882 -1.943 1.00 96.69 89 ARG A O 1
ATOM 697 N N . TRP A 1 90 ? -16.246 6.917 -1.869 1.00 95.56 90 TRP A N 1
ATOM 698 C CA . TRP A 1 90 ? -16.510 6.020 -0.743 1.00 95.56 90 TRP A CA 1
ATOM 699 C C . TRP A 1 90 ? -16.438 6.698 0.626 1.00 95.56 90 TRP A C 1
ATOM 701 O O . TRP A 1 90 ? -16.698 6.044 1.633 1.00 95.56 90 TRP A O 1
ATOM 711 N N . ARG A 1 91 ? -16.119 8.001 0.672 1.00 95.94 91 ARG A N 1
ATOM 712 C CA . ARG A 1 91 ? -15.944 8.776 1.908 1.00 95.94 91 ARG A CA 1
ATOM 713 C C . ARG A 1 91 ? -14.946 8.112 2.862 1.00 95.94 91 ARG A C 1
ATOM 715 O O . ARG A 1 91 ? -15.173 8.064 4.068 1.00 95.94 91 ARG A O 1
ATOM 722 N N . VAL A 1 92 ? -13.866 7.571 2.298 1.00 96.38 92 VAL A N 1
ATOM 723 C CA . VAL A 1 92 ? -12.744 7.044 3.074 1.00 96.38 92 VAL A CA 1
ATOM 724 C C . VAL A 1 92 ? -12.063 8.205 3.794 1.00 96.38 92 VAL A C 1
ATOM 726 O O . VAL A 1 92 ? -11.816 9.252 3.197 1.00 96.38 92 VAL A O 1
ATOM 729 N N . ASP A 1 93 ? -11.788 8.006 5.077 1.00 95.75 93 ASP A N 1
ATOM 730 C CA . ASP A 1 93 ? -11.228 9.004 5.989 1.00 95.75 93 ASP A CA 1
ATOM 731 C C . ASP A 1 93 ? -9.812 8.658 6.468 1.00 95.75 93 ASP A C 1
ATOM 733 O O . ASP A 1 93 ? -9.183 9.480 7.121 1.00 95.75 93 ASP A O 1
ATOM 737 N N . SER A 1 94 ? -9.315 7.461 6.154 1.00 97.19 94 SER A N 1
ATOM 738 C CA . SER A 1 94 ? -8.015 6.932 6.568 1.00 97.19 94 SER A CA 1
ATOM 739 C C . SER A 1 94 ? -7.580 5.798 5.636 1.00 97.19 94 SER A C 1
ATOM 741 O O . SER A 1 94 ? -8.412 5.170 4.979 1.00 97.19 94 SER A O 1
ATOM 743 N N . ALA A 1 95 ? -6.276 5.535 5.552 1.00 98.25 95 ALA A N 1
ATOM 744 C CA . ALA A 1 95 ? -5.719 4.496 4.692 1.00 98.25 95 ALA A CA 1
ATOM 745 C C . ALA A 1 95 ? -4.836 3.527 5.484 1.00 98.25 95 ALA A C 1
ATOM 747 O O . ALA A 1 95 ? -3.961 3.947 6.238 1.00 98.25 95 ALA A O 1
ATOM 748 N N . VAL A 1 96 ? -5.027 2.228 5.248 1.00 98.75 96 VAL A N 1
ATOM 749 C CA . VAL A 1 96 ? -4.088 1.181 5.663 1.00 98.75 96 VAL A CA 1
ATOM 750 C C . VAL A 1 96 ? -3.317 0.727 4.427 1.00 98.75 96 VAL A C 1
ATOM 752 O O . VAL A 1 96 ? -3.923 0.357 3.423 1.00 98.75 96 VAL A O 1
ATOM 755 N N . VAL A 1 97 ? -1.989 0.779 4.483 1.00 98.81 97 VAL A N 1
ATOM 756 C CA . VAL A 1 97 ? -1.092 0.475 3.361 1.00 98.81 97 VAL A CA 1
ATOM 757 C C . VAL A 1 97 ? -0.208 -0.718 3.727 1.00 98.81 97 VAL A C 1
ATOM 759 O O . VAL A 1 97 ? 0.430 -0.736 4.779 1.00 98.81 97 VAL A O 1
ATOM 762 N N . CYS A 1 98 ? -0.161 -1.717 2.848 1.00 98.69 98 CYS A N 1
ATOM 763 C CA . CYS A 1 98 ? 0.701 -2.894 2.964 1.00 98.69 98 CYS A CA 1
ATOM 764 C C . CYS A 1 98 ? 1.120 -3.403 1.571 1.00 98.69 98 CYS A C 1
ATOM 766 O O . CYS A 1 98 ? 0.681 -2.857 0.556 1.00 98.69 98 CYS A O 1
ATOM 768 N N . GLY A 1 99 ? 1.988 -4.417 1.509 1.00 98.50 99 GLY A N 1
ATOM 769 C CA . GLY A 1 99 ? 2.454 -5.025 0.260 1.00 98.50 99 GLY A CA 1
ATOM 770 C C . GLY A 1 99 ? 3.937 -4.797 -0.039 1.00 98.50 99 GLY A C 1
ATOM 771 O O . GLY A 1 99 ? 4.773 -4.714 0.864 1.00 98.50 99 GLY A O 1
ATOM 772 N N . PHE A 1 100 ? 4.281 -4.725 -1.330 1.00 98.06 100 PHE A N 1
ATOM 773 C CA . PHE A 1 100 ? 5.674 -4.775 -1.784 1.00 98.06 100 PHE A CA 1
ATOM 774 C C . PHE A 1 100 ? 6.001 -3.740 -2.880 1.00 98.06 100 PHE A C 1
ATOM 776 O O . PHE A 1 100 ? 5.177 -3.445 -3.742 1.00 98.06 100 PHE A O 1
ATOM 783 N N . THR A 1 101 ? 7.214 -3.185 -2.930 1.00 98.19 101 THR A N 1
ATOM 784 C CA . THR A 1 101 ? 8.238 -3.230 -1.873 1.00 98.19 101 THR A CA 1
ATOM 785 C C . THR A 1 101 ? 8.070 -2.078 -0.884 1.00 98.19 101 THR A C 1
ATOM 787 O O . THR A 1 101 ? 7.563 -1.010 -1.250 1.00 98.19 101 THR A O 1
ATOM 790 N N . THR A 1 102 ? 8.529 -2.270 0.354 1.00 98.75 102 THR A N 1
ATOM 791 C CA . THR A 1 102 ? 8.501 -1.245 1.409 1.00 98.75 102 THR A CA 1
ATOM 792 C C . THR A 1 102 ? 9.182 0.047 0.971 1.00 98.75 102 THR A C 1
ATOM 794 O O . THR A 1 102 ? 8.590 1.117 1.085 1.00 98.75 102 THR A O 1
ATOM 797 N N . SER A 1 103 ? 10.390 -0.048 0.408 1.00 98.31 103 SER A N 1
ATOM 798 C CA . SER A 1 103 ? 11.173 1.112 -0.041 1.00 98.31 103 SER A CA 1
ATOM 799 C C . SER A 1 103 ? 10.699 1.743 -1.352 1.00 98.31 103 SER A C 1
ATOM 801 O O . SER A 1 103 ? 11.150 2.827 -1.715 1.00 98.31 103 SER A O 1
ATOM 803 N N . GLY A 1 104 ? 9.790 1.080 -2.069 1.00 98.44 104 GLY A N 1
ATOM 804 C CA . GLY A 1 104 ? 9.300 1.511 -3.372 1.00 98.44 104 GLY A CA 1
ATOM 805 C C . GLY A 1 104 ? 7.817 1.852 -3.340 1.00 98.44 104 GLY A C 1
ATOM 806 O O . GLY A 1 104 ? 7.418 2.958 -2.977 1.00 98.44 104 GLY A O 1
ATOM 807 N N . CYS A 1 105 ? 6.991 0.898 -3.775 1.00 98.56 105 CYS A N 1
ATOM 808 C CA . CYS A 1 105 ? 5.563 1.122 -4.009 1.00 98.56 105 CYS A CA 1
ATOM 809 C C . CYS A 1 105 ? 4.784 1.427 -2.725 1.00 98.56 105 CYS A C 1
ATOM 811 O O . CYS A 1 105 ? 3.886 2.270 -2.758 1.00 98.56 105 CYS A O 1
ATOM 813 N N . VAL A 1 106 ? 5.134 0.786 -1.603 1.00 98.81 106 VAL A N 1
ATOM 814 C CA . VAL A 1 106 ? 4.493 1.049 -0.305 1.00 98.81 106 VAL A CA 1
ATOM 815 C C . VAL A 1 106 ? 4.791 2.477 0.137 1.00 98.81 106 VAL A C 1
ATOM 817 O O . VAL A 1 106 ? 3.852 3.239 0.354 1.00 98.81 106 VAL A O 1
ATOM 820 N N . ARG A 1 107 ? 6.075 2.876 0.195 1.00 98.81 107 ARG A N 1
ATOM 821 C CA . ARG A 1 107 ? 6.461 4.246 0.572 1.00 98.81 107 ARG A CA 1
ATOM 822 C C . ARG A 1 107 ? 5.792 5.284 -0.325 1.00 98.81 107 ARG A C 1
ATOM 824 O O . ARG A 1 107 ? 5.196 6.225 0.186 1.00 98.81 107 ARG A O 1
ATOM 831 N N . ALA A 1 108 ? 5.863 5.103 -1.644 1.00 98.81 108 ALA A N 1
ATOM 832 C CA . ALA A 1 108 ? 5.278 6.043 -2.596 1.00 98.81 108 ALA A CA 1
ATOM 833 C C . ALA A 1 108 ? 3.763 6.198 -2.390 1.00 98.81 108 ALA A C 1
ATOM 835 O O . ALA A 1 108 ? 3.256 7.314 -2.342 1.00 98.81 108 ALA A O 1
ATOM 836 N N . SER A 1 109 ? 3.046 5.088 -2.203 1.00 98.88 109 SER A N 1
ATOM 837 C CA . SER A 1 109 ? 1.595 5.120 -1.988 1.00 98.88 109 SER A CA 1
ATOM 838 C C . SER A 1 109 ? 1.217 5.706 -0.626 1.00 98.88 109 SER A C 1
ATOM 840 O O . SER A 1 109 ? 0.222 6.416 -0.533 1.00 98.88 109 SER A O 1
ATOM 842 N N . ALA A 1 110 ? 2.000 5.444 0.424 1.00 98.81 110 ALA A N 1
ATOM 843 C CA . ALA A 1 110 ? 1.782 6.024 1.747 1.00 98.81 110 ALA A CA 1
ATOM 844 C C . ALA A 1 110 ? 1.988 7.548 1.742 1.00 98.81 110 ALA A C 1
ATOM 846 O O . ALA A 1 110 ? 1.165 8.282 2.286 1.00 98.81 110 ALA A O 1
ATOM 847 N N . VAL A 1 111 ? 3.042 8.035 1.079 1.00 98.81 111 VAL A N 1
ATOM 848 C CA . VAL A 1 111 ? 3.286 9.477 0.921 1.00 98.81 111 VAL A CA 1
ATOM 849 C C . VAL A 1 111 ? 2.160 10.135 0.125 1.00 98.81 111 VAL A C 1
ATOM 851 O O . VAL A 1 111 ? 1.645 11.167 0.547 1.00 98.81 111 VAL A O 1
ATOM 854 N N . ASP A 1 112 ? 1.713 9.528 -0.974 1.00 98.69 112 ASP A N 1
ATOM 855 C CA . ASP A 1 112 ? 0.597 10.076 -1.748 1.00 98.69 112 ASP A CA 1
ATOM 856 C C . ASP A 1 112 ? -0.729 10.030 -0.970 1.00 98.69 112 ASP A C 1
ATOM 858 O O . ASP A 1 112 ? -1.549 10.939 -1.106 1.00 98.69 112 ASP A O 1
ATOM 862 N N . ALA A 1 113 ? -0.955 9.019 -0.125 1.00 98.69 113 ALA A N 1
ATOM 863 C CA . ALA A 1 113 ? -2.117 8.979 0.762 1.00 98.69 113 ALA A CA 1
ATOM 864 C C . ALA A 1 113 ? -2.106 10.163 1.745 1.00 98.69 113 ALA A C 1
ATOM 866 O O . ALA A 1 113 ? -3.107 10.879 1.836 1.00 98.69 113 ALA A O 1
ATOM 867 N N . LEU A 1 114 ? -0.960 10.439 2.385 1.00 98.56 114 LEU A N 1
ATOM 868 C CA . LEU A 1 114 ? -0.767 11.631 3.219 1.00 98.56 114 LEU A CA 1
ATOM 869 C C . LEU A 1 114 ? -1.044 12.917 2.426 1.00 98.56 114 LEU A C 1
ATOM 871 O O . LEU A 1 114 ? -1.779 13.784 2.892 1.00 98.56 114 LEU A O 1
ATOM 875 N N . GLN A 1 115 ? -0.491 13.049 1.217 1.00 98.25 115 GLN A N 1
ATOM 876 C CA . GLN A 1 115 ? -0.701 14.227 0.361 1.00 98.25 115 GLN A CA 1
ATOM 877 C C . GLN A 1 115 ? -2.166 14.408 -0.056 1.00 98.25 115 GLN A C 1
ATOM 879 O O . GLN A 1 115 ? -2.608 15.523 -0.331 1.00 98.25 115 GLN A O 1
ATOM 884 N N . ASN A 1 116 ? -2.940 13.323 -0.073 1.00 97.94 116 ASN A N 1
ATOM 885 C CA . ASN A 1 116 ? -4.388 13.348 -0.261 1.00 97.94 116 ASN A CA 1
ATOM 886 C C . ASN A 1 116 ? -5.167 13.566 1.045 1.00 97.94 116 ASN A C 1
ATOM 888 O O . ASN A 1 116 ? -6.388 13.402 1.059 1.00 97.94 116 ASN A O 1
ATOM 892 N N . ASN A 1 117 ? -4.480 13.996 2.105 1.00 97.62 117 ASN A N 1
ATOM 893 C CA . ASN A 1 117 ? -5.027 14.322 3.415 1.00 97.62 117 ASN A CA 1
ATOM 894 C C . ASN A 1 117 ? -5.714 13.132 4.104 1.00 97.62 117 ASN A C 1
ATOM 896 O O . ASN A 1 117 ? -6.727 13.299 4.785 1.00 97.62 117 ASN A O 1
ATOM 900 N N . LEU A 1 118 ? -5.173 11.926 3.907 1.00 98.25 118 LEU A N 1
ATOM 901 C CA . LEU A 1 118 ? -5.581 10.724 4.628 1.00 98.25 118 LEU A CA 1
ATOM 902 C C . LEU A 1 118 ? -4.549 10.423 5.724 1.00 98.25 118 LEU A C 1
ATOM 904 O O . LEU A 1 118 ? -3.369 10.289 5.405 1.00 98.25 118 LEU A O 1
ATOM 908 N N . PRO A 1 119 ? -4.959 10.259 6.993 1.00 98.25 119 PRO A N 1
ATOM 909 C CA . PRO A 1 119 ? -4.154 9.570 7.992 1.00 98.25 119 PRO A CA 1
ATOM 910 C C . PRO A 1 119 ? -3.773 8.176 7.485 1.00 98.25 119 PRO A C 1
ATOM 912 O O . PRO A 1 119 ? -4.626 7.446 6.968 1.00 98.25 119 PRO A O 1
ATOM 915 N N . VAL A 1 120 ? -2.498 7.813 7.631 1.00 98.56 120 VAL A N 1
ATOM 916 C CA . VAL A 1 120 ? -1.938 6.583 7.059 1.00 98.56 120 VAL A CA 1
ATOM 917 C C . VAL A 1 120 ? -1.433 5.666 8.159 1.00 98.56 120 VAL A C 1
ATOM 919 O O . VAL A 1 120 ? -0.648 6.086 9.006 1.00 98.56 120 VAL A O 1
ATOM 922 N N . TRP A 1 121 ? -1.836 4.402 8.105 1.00 98.75 121 TRP A N 1
ATOM 923 C CA . TRP A 1 121 ? -1.214 3.306 8.841 1.00 98.75 121 TRP A CA 1
ATOM 924 C C . TRP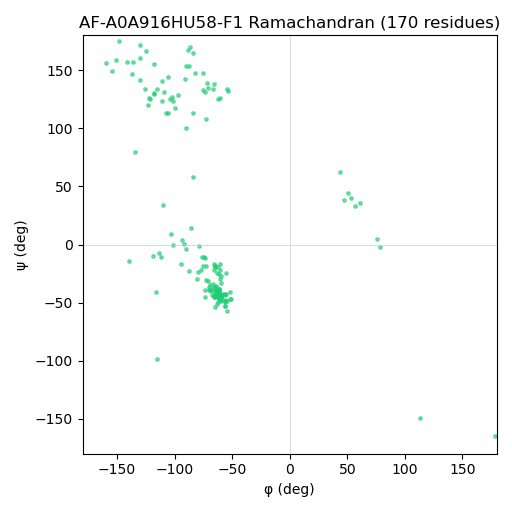 A 1 121 ? -0.500 2.385 7.858 1.00 98.75 121 TRP A C 1
ATOM 926 O O . TRP A 1 121 ? -1.110 1.867 6.925 1.00 98.75 121 TRP A O 1
ATOM 936 N N . VAL A 1 122 ? 0.795 2.171 8.058 1.00 98.88 122 VAL A N 1
ATOM 937 C CA . VAL A 1 122 ? 1.596 1.216 7.290 1.00 98.88 122 VAL A CA 1
ATOM 938 C C . VAL A 1 122 ? 1.776 -0.035 8.138 1.00 98.88 122 VAL A C 1
ATOM 940 O O . VAL A 1 122 ? 2.274 0.047 9.259 1.00 98.88 122 VAL A O 1
ATOM 943 N N . VAL A 1 123 ? 1.372 -1.197 7.627 1.00 98.75 123 VAL A N 1
ATOM 944 C CA . VAL A 1 123 ? 1.430 -2.440 8.412 1.00 98.75 123 VAL A CA 1
ATOM 945 C C . VAL A 1 123 ? 2.773 -3.123 8.202 1.00 98.75 123 VAL A C 1
ATOM 947 O O . VAL A 1 123 ? 2.983 -3.770 7.177 1.00 98.75 123 VAL A O 1
ATOM 950 N N . GLY A 1 124 ? 3.687 -2.964 9.160 1.00 98.31 124 GLY A N 1
ATOM 951 C CA . GLY A 1 124 ? 5.096 -3.348 9.018 1.00 98.31 124 GLY A CA 1
ATOM 952 C C . GLY A 1 124 ? 5.291 -4.820 8.651 1.00 98.31 124 GLY A C 1
ATOM 953 O O . GLY A 1 124 ? 5.976 -5.118 7.681 1.00 98.31 124 GLY A O 1
ATOM 954 N N . GLU A 1 125 ? 4.618 -5.731 9.358 1.00 97.88 125 GLU A N 1
ATOM 955 C CA . GLU A 1 125 ? 4.703 -7.183 9.114 1.00 97.88 125 GLU A CA 1
ATOM 956 C C . GLU A 1 125 ? 3.951 -7.663 7.859 1.00 97.88 125 GLU A C 1
ATOM 958 O O . GLU A 1 125 ? 4.115 -8.804 7.440 1.00 97.88 125 GLU A O 1
ATOM 963 N N . ALA A 1 126 ? 3.132 -6.799 7.253 1.00 98.56 126 ALA A N 1
ATOM 964 C CA . ALA A 1 126 ? 2.477 -7.038 5.967 1.00 98.56 126 ALA A CA 1
ATOM 965 C C . ALA A 1 126 ? 3.177 -6.270 4.827 1.00 98.56 126 ALA A C 1
ATOM 967 O O . ALA A 1 126 ? 2.664 -6.183 3.710 1.00 98.56 126 ALA A O 1
ATOM 968 N N . CYS A 1 127 ? 4.340 -5.677 5.107 1.00 98.62 127 CYS A N 1
ATOM 969 C CA . CYS A 1 127 ? 5.207 -5.033 4.136 1.00 98.62 127 CYS A CA 1
ATOM 970 C C . CYS A 1 127 ? 6.482 -5.853 3.980 1.00 98.62 127 CYS A C 1
ATOM 972 O O . CYS A 1 127 ? 7.051 -6.305 4.967 1.00 98.62 127 CYS A O 1
ATOM 974 N N . GLY A 1 128 ? 6.984 -5.977 2.755 1.00 98.25 128 GLY A N 1
ATOM 975 C CA . GLY A 1 128 ? 8.262 -6.645 2.525 1.00 98.25 128 GLY A CA 1
ATOM 976 C C . GLY A 1 128 ? 9.149 -5.910 1.539 1.00 98.25 128 GLY A C 1
ATOM 977 O O . GLY A 1 128 ? 8.689 -5.154 0.679 1.00 98.25 128 GLY A O 1
ATOM 978 N N . ASP A 1 129 ? 10.443 -6.164 1.643 1.00 98.12 129 ASP A N 1
ATOM 979 C CA . ASP A 1 129 ? 11.444 -5.733 0.680 1.00 98.12 129 ASP A CA 1
ATOM 980 C C . ASP A 1 129 ? 12.483 -6.841 0.512 1.00 98.12 129 ASP A C 1
ATOM 982 O O . ASP A 1 129 ? 12.653 -7.690 1.385 1.00 98.12 129 ASP A O 1
ATOM 986 N N . ARG A 1 130 ? 13.182 -6.835 -0.620 1.00 95.88 130 ARG A N 1
ATOM 987 C CA . ARG A 1 130 ? 14.308 -7.749 -0.850 1.00 95.88 130 ARG A CA 1
ATOM 988 C C . ARG A 1 130 ? 15.570 -7.304 -0.112 1.00 95.88 130 ARG A C 1
ATOM 990 O O . ARG A 1 130 ? 16.453 -8.121 0.116 1.00 95.88 130 ARG A O 1
ATOM 997 N N . ASP A 1 131 ? 15.653 -6.020 0.230 1.00 97.69 131 ASP A N 1
ATOM 998 C CA . ASP A 1 131 ? 16.730 -5.438 1.025 1.00 97.69 131 ASP A CA 1
ATOM 999 C C . ASP A 1 131 ? 16.207 -5.114 2.433 1.00 97.69 131 ASP A C 1
ATOM 1001 O O . ASP A 1 131 ? 15.341 -4.254 2.617 1.00 97.69 131 ASP A O 1
ATOM 1005 N N . VAL A 1 132 ? 16.734 -5.833 3.426 1.00 97.25 132 VAL A N 1
ATOM 1006 C CA . VAL A 1 132 ? 16.315 -5.745 4.833 1.00 97.25 132 VAL A CA 1
ATOM 1007 C C . VAL A 1 132 ? 16.602 -4.365 5.427 1.00 97.25 132 VAL A C 1
ATOM 1009 O O . VAL A 1 132 ? 15.794 -3.838 6.196 1.00 97.25 132 VAL A O 1
ATOM 1012 N N . GLU A 1 133 ? 17.715 -3.740 5.046 1.00 98.31 133 GLU A N 1
ATOM 1013 C CA . GLU A 1 133 ? 18.062 -2.414 5.543 1.00 98.31 133 GLU A CA 1
ATOM 1014 C C . GLU A 1 133 ? 17.165 -1.361 4.903 1.00 98.31 133 GLU A C 1
ATOM 1016 O O . GLU A 1 133 ? 16.584 -0.534 5.611 1.00 98.31 133 GLU A O 1
ATOM 1021 N N . ALA A 1 134 ? 16.956 -1.434 3.585 1.00 98.31 134 ALA A N 1
ATOM 1022 C CA . ALA A 1 134 ? 16.014 -0.557 2.901 1.00 98.31 134 ALA A CA 1
ATOM 1023 C C . ALA A 1 134 ? 14.608 -0.670 3.510 1.00 98.31 134 ALA A C 1
ATOM 1025 O O . ALA A 1 134 ? 13.983 0.360 3.769 1.00 98.31 134 ALA A O 1
ATOM 1026 N N . HIS A 1 135 ? 14.131 -1.884 3.802 1.00 98.62 135 HIS A N 1
ATOM 1027 C CA . HIS A 1 135 ? 12.867 -2.115 4.505 1.00 98.62 135 HIS A CA 1
ATOM 1028 C C . HIS A 1 135 ? 12.818 -1.368 5.845 1.00 98.62 135 HIS A C 1
ATOM 1030 O O . HIS A 1 135 ? 11.946 -0.520 6.058 1.00 98.62 135 HIS A O 1
ATOM 1036 N N . ARG A 1 136 ? 13.793 -1.623 6.726 1.00 98.50 136 ARG A N 1
ATOM 1037 C CA . ARG A 1 136 ? 13.845 -1.061 8.083 1.00 98.50 136 ARG A CA 1
ATOM 1038 C C . ARG A 1 136 ? 13.934 0.464 8.083 1.00 98.50 136 ARG A C 1
ATOM 1040 O O . ARG A 1 136 ? 13.206 1.126 8.825 1.00 98.50 136 ARG A O 1
ATOM 1047 N N . TYR A 1 137 ? 14.800 1.034 7.244 1.00 98.50 137 TYR A N 1
ATOM 1048 C CA . TYR A 1 137 ? 14.946 2.486 7.135 1.00 98.50 137 TYR A CA 1
ATOM 1049 C C . TYR A 1 137 ? 13.679 3.146 6.595 1.00 98.50 137 TYR A C 1
ATOM 1051 O O . TYR A 1 137 ? 13.271 4.188 7.104 1.00 98.50 137 TYR A O 1
ATOM 1059 N N . ASN A 1 138 ? 13.018 2.533 5.611 1.00 98.75 138 ASN A N 1
ATOM 1060 C CA . ASN A 1 138 ? 11.796 3.097 5.047 1.00 98.75 138 ASN A CA 1
ATOM 1061 C C . ASN A 1 138 ? 10.616 3.041 6.016 1.00 98.75 138 ASN A C 1
ATOM 1063 O O . ASN A 1 138 ? 9.885 4.024 6.098 1.00 98.75 138 ASN A O 1
ATOM 1067 N N . LEU A 1 139 ? 10.451 1.964 6.792 1.00 98.75 139 LEU A N 1
ATOM 1068 C CA . LEU A 1 139 ? 9.447 1.941 7.860 1.00 98.75 139 LEU A CA 1
ATOM 1069 C C . LEU A 1 139 ? 9.705 3.049 8.885 1.00 98.75 139 LEU A C 1
ATOM 1071 O O . LEU A 1 139 ? 8.790 3.790 9.235 1.00 98.75 139 LEU A O 1
ATOM 1075 N N . ARG A 1 140 ? 10.959 3.230 9.314 1.00 98.62 140 ARG A N 1
ATOM 1076 C CA . ARG A 1 140 ? 11.316 4.311 10.242 1.00 98.62 140 ARG A CA 1
ATOM 1077 C C . ARG A 1 140 ? 10.987 5.694 9.675 1.00 98.62 140 ARG A C 1
ATOM 1079 O O . ARG A 1 140 ? 10.409 6.516 10.375 1.00 98.62 140 ARG A O 1
ATOM 1086 N N . ASP A 1 141 ? 11.341 5.957 8.422 1.00 98.50 141 ASP A N 1
ATOM 1087 C CA . ASP A 1 141 ? 11.033 7.227 7.756 1.00 98.50 141 ASP A CA 1
ATOM 1088 C C . ASP A 1 141 ? 9.526 7.487 7.656 1.00 98.50 141 ASP A C 1
ATOM 1090 O O . ASP A 1 141 ? 9.070 8.610 7.889 1.00 98.50 141 ASP A O 1
ATOM 1094 N N . LEU A 1 142 ? 8.759 6.452 7.301 1.00 98.75 142 LEU A N 1
ATOM 1095 C CA . LEU A 1 142 ? 7.304 6.528 7.207 1.00 98.75 142 LEU A CA 1
ATOM 1096 C C . LEU A 1 142 ? 6.693 6.866 8.571 1.00 98.75 142 LEU A C 1
ATOM 1098 O O . LEU A 1 142 ? 5.895 7.800 8.632 1.00 98.75 142 LEU A O 1
ATOM 1102 N N . ALA A 1 143 ? 7.151 6.206 9.641 1.00 98.50 143 ALA A N 1
ATOM 1103 C CA . ALA A 1 143 ? 6.737 6.475 11.022 1.00 98.50 143 ALA A CA 1
ATOM 1104 C C . ALA A 1 143 ? 7.029 7.917 11.477 1.00 98.50 143 ALA A C 1
ATOM 1106 O O . ALA A 1 143 ? 6.299 8.493 12.272 1.00 98.50 143 ALA A O 1
ATOM 1107 N N . LEU A 1 144 ? 8.117 8.518 10.985 1.00 98.19 144 LEU A N 1
ATOM 1108 C CA . LEU A 1 144 ? 8.531 9.857 11.412 1.00 98.19 144 LEU A CA 1
ATOM 1109 C C . LEU A 1 144 ? 7.763 10.991 10.726 1.00 98.19 144 LEU A C 1
ATOM 1111 O O . LEU A 1 144 ? 7.696 12.089 11.276 1.00 98.19 144 LEU A O 1
ATOM 1115 N N . LYS A 1 145 ? 7.293 10.787 9.489 1.00 96.88 145 LYS A N 1
ATOM 1116 C CA . LYS A 1 145 ? 6.849 11.903 8.627 1.00 96.88 145 LYS A CA 1
ATOM 1117 C C . LYS A 1 145 ? 5.589 11.640 7.813 1.00 96.88 145 LYS A C 1
ATOM 1119 O O . LYS A 1 145 ? 5.063 12.583 7.230 1.00 96.88 145 LYS A O 1
ATOM 1124 N N . THR A 1 146 ? 5.153 10.388 7.697 1.00 98.31 146 THR A N 1
ATOM 1125 C CA . THR A 1 146 ? 4.080 10.005 6.765 1.00 98.31 146 THR A CA 1
ATOM 1126 C C . THR A 1 146 ? 2.840 9.477 7.469 1.00 98.31 146 THR A C 1
ATOM 1128 O O . THR A 1 146 ? 1.727 9.811 7.077 1.00 98.31 146 THR A O 1
ATOM 1131 N N . GLY A 1 147 ? 3.013 8.665 8.501 1.00 97.12 147 GLY A N 1
ATOM 1132 C CA . GLY A 1 147 ? 1.917 8.045 9.230 1.00 97.12 147 GLY A CA 1
ATOM 1133 C C . GLY A 1 147 ? 2.453 7.146 10.330 1.00 97.12 147 GLY A C 1
ATOM 1134 O O . GLY A 1 147 ? 3.633 7.208 10.648 1.00 97.12 147 GLY A O 1
ATOM 1135 N N . GLU A 1 148 ? 1.608 6.283 10.874 1.00 98.44 148 GLU A N 1
ATOM 1136 C CA . GLU A 1 148 ? 2.025 5.318 11.892 1.00 98.44 148 GLU A CA 1
ATOM 1137 C C . GLU A 1 148 ? 2.469 4.009 11.239 1.00 98.44 148 GLU A C 1
ATOM 1139 O O . GLU A 1 148 ? 1.854 3.546 10.275 1.00 98.44 148 GLU A O 1
ATOM 1144 N N . VAL A 1 149 ? 3.510 3.379 11.785 1.00 98.69 149 VAL A N 1
ATOM 1145 C CA . VAL A 1 149 ? 3.849 1.989 11.453 1.00 98.69 149 VAL A CA 1
ATOM 1146 C C . VAL A 1 149 ? 3.311 1.096 12.556 1.00 98.69 149 VAL A C 1
ATOM 1148 O O . VAL A 1 149 ? 3.716 1.215 13.710 1.00 98.69 149 VAL A O 1
ATOM 1151 N N . VAL A 1 150 ? 2.390 0.209 12.193 1.00 98.69 150 VAL A N 1
ATOM 1152 C CA . VAL A 1 150 ? 1.645 -0.640 13.128 1.00 98.69 150 VAL A CA 1
ATOM 1153 C C . VAL A 1 150 ? 1.787 -2.114 12.763 1.00 98.69 150 VAL A C 1
ATOM 1155 O O . VAL A 1 150 ? 2.227 -2.461 11.663 1.00 98.69 150 VAL A O 1
ATOM 1158 N N . ASP A 1 151 ? 1.402 -2.990 13.684 1.00 98.44 151 ASP A N 1
ATOM 1159 C CA . ASP A 1 151 ? 1.221 -4.413 13.406 1.00 98.44 151 ASP A CA 1
ATOM 1160 C C . ASP A 1 151 ? -0.211 -4.718 12.918 1.00 98.44 151 ASP A C 1
ATOM 1162 O O . ASP A 1 151 ? -1.128 -3.892 12.984 1.00 98.44 151 ASP A O 1
ATOM 1166 N N . THR A 1 152 ? -0.408 -5.921 12.385 1.00 98.56 152 THR A N 1
ATOM 1167 C CA . THR A 1 152 ? -1.689 -6.404 11.852 1.00 98.56 152 THR A CA 1
ATOM 1168 C C . THR A 1 152 ? -2.740 -6.497 12.950 1.00 98.56 152 THR A C 1
ATOM 1170 O O . THR A 1 152 ? -3.916 -6.212 12.714 1.00 98.56 152 THR A O 1
ATOM 1173 N N . ALA A 1 153 ? -2.338 -6.875 14.166 1.00 98.25 153 ALA A N 1
ATOM 1174 C CA . ALA A 1 153 ? -3.251 -7.023 15.292 1.00 98.25 153 ALA A CA 1
ATOM 1175 C C . ALA A 1 153 ? -3.894 -5.682 15.682 1.00 98.25 153 ALA A C 1
ATOM 1177 O O . ALA A 1 153 ? -5.106 -5.632 15.909 1.00 98.25 153 ALA A O 1
ATOM 1178 N N . ALA A 1 154 ? -3.124 -4.593 15.683 1.00 98.12 154 ALA A N 1
ATOM 1179 C CA . ALA A 1 154 ? -3.600 -3.242 15.954 1.00 98.12 154 ALA A CA 1
ATOM 1180 C C . ALA A 1 154 ? -4.665 -2.800 14.939 1.00 98.12 154 ALA A C 1
ATOM 1182 O O . ALA A 1 154 ? -5.715 -2.279 15.330 1.00 98.12 154 ALA A O 1
ATOM 1183 N N . VAL A 1 155 ? -4.451 -3.074 13.646 1.00 98.25 155 VAL A N 1
ATOM 1184 C CA . VAL A 1 155 ? -5.438 -2.774 12.594 1.00 98.25 155 VAL A CA 1
ATOM 1185 C C . 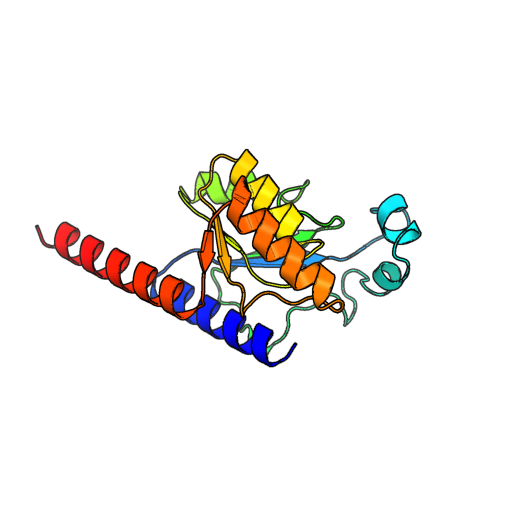VAL A 1 155 ? -6.736 -3.549 12.814 1.00 98.25 155 VAL A C 1
ATOM 1187 O O . VAL A 1 155 ? -7.823 -2.964 12.817 1.00 98.25 155 VAL A O 1
ATOM 1190 N N . ILE A 1 156 ? -6.637 -4.861 13.041 1.00 98.06 156 ILE A N 1
ATOM 1191 C CA . ILE A 1 156 ? -7.803 -5.730 13.257 1.00 98.06 156 ILE A CA 1
ATOM 1192 C C . ILE A 1 156 ? -8.601 -5.269 14.486 1.00 98.06 156 ILE A C 1
ATOM 1194 O O . ILE A 1 156 ? -9.832 -5.167 14.432 1.00 98.06 156 ILE A O 1
ATOM 1198 N N . ALA A 1 157 ? -7.915 -4.930 15.580 1.00 96.69 157 ALA A N 1
ATOM 1199 C CA . ALA A 1 157 ? -8.547 -4.423 16.793 1.00 96.69 157 ALA A CA 1
ATOM 1200 C C . ALA A 1 157 ? -9.290 -3.094 16.548 1.00 96.69 157 ALA A C 1
ATOM 1202 O O . ALA A 1 157 ? -10.435 -2.929 16.988 1.00 96.69 157 ALA A O 1
ATOM 1203 N N . ALA A 1 158 ? -8.689 -2.167 15.796 1.00 95.38 158 ALA A N 1
ATOM 1204 C CA . ALA A 1 158 ? -9.302 -0.881 15.461 1.00 95.38 158 ALA A CA 1
ATOM 1205 C C . ALA A 1 158 ? -10.576 -1.032 14.603 1.00 95.38 158 ALA A C 1
ATOM 1207 O O . ALA A 1 158 ? -11.585 -0.347 14.834 1.00 95.38 158 ALA A O 1
ATOM 1208 N N . LEU A 1 159 ? -10.578 -1.973 13.652 1.00 94.12 159 LEU A N 1
ATOM 1209 C CA . LEU A 1 159 ? -11.755 -2.289 12.836 1.00 94.12 159 LEU A CA 1
ATOM 1210 C C . LEU A 1 159 ? -12.903 -2.852 13.686 1.00 94.12 159 LEU A C 1
ATOM 1212 O O . LEU A 1 159 ? -14.054 -2.419 13.544 1.00 94.12 159 LEU A O 1
ATOM 1216 N N . ALA A 1 160 ? -12.594 -3.765 14.611 1.00 88.06 160 ALA A N 1
ATOM 1217 C CA . ALA A 1 160 ? -13.575 -4.353 15.520 1.00 88.06 160 ALA A CA 1
ATOM 1218 C C . ALA A 1 160 ? -14.221 -3.295 16.434 1.00 88.06 160 ALA A C 1
ATOM 1220 O O . ALA A 1 160 ? -15.450 -3.261 16.578 1.00 88.06 160 ALA A O 1
ATOM 1221 N N . HIS A 1 161 ? -13.418 -2.382 16.992 1.00 82.19 161 HIS A N 1
ATOM 1222 C CA . HIS A 1 161 ? -13.911 -1.290 17.834 1.00 82.19 161 HIS A CA 1
ATOM 1223 C C . HIS A 1 161 ? -14.861 -0.356 17.069 1.00 82.19 161 HIS A C 1
ATOM 1225 O O . HIS A 1 161 ? -15.963 -0.044 17.535 1.00 82.19 161 HIS A O 1
ATOM 1231 N N . THR A 1 162 ? -14.478 0.040 15.852 1.00 79.00 162 THR A N 1
ATOM 1232 C CA . THR A 1 162 ? -15.290 0.932 15.013 1.00 79.00 162 THR A CA 1
ATOM 1233 C C . THR A 1 162 ? -16.648 0.314 14.665 1.00 79.00 162 THR A C 1
ATOM 1235 O O . THR A 1 162 ? -17.677 0.996 14.704 1.00 79.00 162 THR A O 1
ATOM 1238 N N . ARG A 1 163 ? -16.684 -0.995 14.379 1.00 75.75 163 ARG A N 1
ATOM 1239 C CA . ARG A 1 163 ? -17.929 -1.734 14.117 1.00 75.75 163 ARG A CA 1
ATOM 1240 C C . ARG A 1 163 ? -18.849 -1.760 15.339 1.00 75.75 163 ARG A C 1
ATOM 1242 O O . ARG A 1 163 ? -20.053 -1.540 15.202 1.00 75.75 163 ARG A O 1
ATOM 1249 N N . ALA A 1 164 ? -18.298 -2.000 16.529 1.00 67.50 164 ALA A N 1
ATOM 1250 C CA . ALA A 1 164 ? -19.065 -2.022 17.774 1.00 67.50 164 ALA A CA 1
ATOM 1251 C C . ALA A 1 164 ? -19.694 -0.655 18.090 1.00 67.50 164 ALA A C 1
ATOM 1253 O O . ALA A 1 164 ? -20.863 -0.591 18.474 1.00 67.50 164 ALA A O 1
ATOM 1254 N N . LYS A 1 165 ? -18.952 0.442 17.878 1.00 71.69 165 LYS A N 1
ATOM 1255 C CA . LYS A 1 165 ? -19.459 1.810 18.067 1.00 71.69 165 LYS A CA 1
ATOM 1256 C C . LYS A 1 165 ? -20.618 2.131 17.116 1.00 71.69 165 LYS A C 1
ATOM 1258 O O . LYS A 1 165 ? -21.634 2.644 17.575 1.00 71.69 165 LYS A O 1
ATOM 1263 N N . ARG A 1 166 ? -20.514 1.771 15.828 1.00 74.69 166 ARG A N 1
ATOM 1264 C CA . ARG A 1 166 ? -21.604 1.968 14.847 1.00 74.69 166 ARG A CA 1
ATOM 1265 C C . ARG A 1 166 ? -22.881 1.219 15.227 1.00 74.69 166 ARG A C 1
ATOM 1267 O O . ARG A 1 166 ? -23.935 1.833 15.301 1.00 74.69 166 ARG A O 1
ATOM 1274 N N . ARG A 1 167 ? -22.772 -0.062 15.597 1.00 73.75 167 ARG A N 1
ATOM 1275 C CA . ARG A 1 167 ? -23.929 -0.868 16.032 1.00 73.75 167 ARG A CA 1
ATOM 1276 C C . ARG A 1 167 ? -24.638 -0.320 17.273 1.00 73.75 167 ARG A C 1
ATOM 1278 O O . ARG A 1 167 ? -25.820 -0.586 17.450 1.00 73.75 167 ARG A O 1
ATOM 1285 N N . LYS A 1 168 ? -23.921 0.371 18.167 1.00 66.12 168 LYS A N 1
ATOM 1286 C CA . LYS A 1 168 ? -24.533 1.038 19.328 1.00 66.12 168 LYS A CA 1
ATOM 1287 C C . LYS A 1 168 ? -25.303 2.294 18.917 1.00 66.12 168 LYS A C 1
ATOM 1289 O O . LYS A 1 168 ? -26.377 2.512 19.454 1.00 66.12 168 LYS A O 1
ATOM 1294 N N . LEU A 1 169 ? -24.774 3.069 17.969 1.00 69.75 169 LEU A N 1
ATOM 1295 C CA . LEU A 1 169 ? -25.426 4.276 17.447 1.00 69.75 169 LEU A CA 1
ATOM 1296 C C . LEU A 1 169 ? -26.682 3.956 16.622 1.00 69.75 169 LEU A C 1
ATOM 1298 O O . LEU A 1 169 ? -27.644 4.697 16.692 1.00 69.75 169 LEU A O 1
ATOM 1302 N N . GLU A 1 170 ? -26.698 2.846 15.881 1.00 73.81 170 GLU A N 1
ATOM 1303 C CA . GLU A 1 170 ? -27.856 2.413 15.071 1.00 73.81 170 GLU A CA 1
ATOM 1304 C C . GLU A 1 170 ? -29.026 1.847 15.901 1.00 73.81 170 GLU A C 1
ATOM 1306 O O . GLU A 1 170 ? -30.103 1.608 15.363 1.00 73.81 170 GLU A O 1
ATOM 1311 N N . LYS A 1 171 ? -28.811 1.575 17.195 1.00 68.88 171 LYS A N 1
ATOM 1312 C CA . LYS A 1 171 ? -29.824 1.035 18.122 1.00 68.88 171 LYS A CA 1
ATOM 1313 C C . LYS A 1 171 ? -30.440 2.099 19.042 1.00 68.88 171 LYS A C 1
ATOM 1315 O O . LYS A 1 171 ? -31.250 1.736 19.894 1.00 68.88 171 LYS A O 1
ATOM 1320 N N . GLN A 1 172 ? -30.007 3.352 18.920 1.00 55.56 172 GLN A N 1
ATOM 1321 C CA . GLN A 1 172 ? -30.532 4.521 19.633 1.00 55.56 172 GLN A CA 1
ATOM 1322 C C . GLN A 1 172 ? -31.422 5.323 18.690 1.00 55.56 172 GLN A C 1
ATOM 1324 O O . GLN A 1 172 ? -32.424 5.871 19.192 1.00 55.56 172 GLN A O 1
#

Secondary structure (DSSP, 8-state):
-HHHHHHHHHHHHHHHHTT---EEEEE-BSSTTTTHHHHHH-GGGGG-BTTSTTSS--GGG---TT-EEEEESSS-TTTTSSHHHHHHHTT---EEEEEE-IIIIIHHHHHHHHHTT--EEEEEEEEE-SSHHHHHHHHHHHHHHT-EEE-HHHHHHHHHHHHHHHHHHTT-